Protein AF-A0AAQ3LI34-F1 (afdb_monomer_lite)

pLDDT: mean 81.45, std 11.29, range [40.47, 90.5]

Foldseek 3Di:
DPDPVVLLVVLVVCVQQWWWKDDPNAIDIDGRDGCVPDPCNPVVVVVVQVPDPGGMGTLVVDDSVVSSVSVCCNVVVPPDD

Structure (mmCIF, N/CA/C/O backbone):
data_AF-A0AAQ3LI34-F1
#
_entry.id   AF-A0AAQ3LI34-F1
#
loop_
_atom_site.group_PDB
_atom_site.id
_atom_site.type_symbol
_atom_site.label_atom_id
_atom_site.label_alt_id
_atom_site.label_comp_id
_atom_site.label_asym_id
_atom_site.label_entity_id
_atom_site.label_seq_id
_atom_site.pdbx_PDB_ins_code
_atom_site.Cartn_x
_atom_site.Cartn_y
_atom_site.Cartn_z
_atom_site.occupancy
_atom_site.B_iso_or_equiv
_atom_site.auth_seq_id
_atom_site.auth_comp_id
_atom_site.auth_asym_id
_atom_site.auth_atom_id
_atom_site.pdbx_PDB_model_num
ATOM 1 N N . MET A 1 1 ? 23.989 12.209 -6.693 1.00 44.50 1 MET A N 1
ATOM 2 C CA . MET A 1 1 ? 22.712 11.918 -7.383 1.00 44.50 1 MET A CA 1
ATOM 3 C C . MET A 1 1 ? 22.355 10.468 -7.097 1.00 44.50 1 MET A C 1
ATOM 5 O O . MET A 1 1 ? 23.134 9.602 -7.470 1.00 44.50 1 MET A O 1
ATOM 9 N N . GLN A 1 2 ? 21.280 10.179 -6.357 1.00 49.81 2 GLN A N 1
ATOM 10 C CA . GLN A 1 2 ? 20.888 8.778 -6.157 1.00 49.81 2 GLN A CA 1
ATOM 11 C C . GLN A 1 2 ? 20.368 8.217 -7.482 1.00 49.81 2 GLN A C 1
ATOM 13 O O . GLN A 1 2 ? 19.482 8.805 -8.099 1.00 49.81 2 GLN A O 1
ATOM 18 N N . GLN A 1 3 ? 20.974 7.122 -7.936 1.00 59.72 3 GLN A N 1
ATOM 19 C CA . GLN A 1 3 ? 20.656 6.487 -9.210 1.00 59.72 3 GLN A CA 1
ATOM 20 C C . GLN A 1 3 ? 19.221 5.928 -9.169 1.00 59.72 3 GLN A C 1
ATOM 22 O O . GLN A 1 3 ? 18.860 5.257 -8.195 1.00 59.72 3 GLN A O 1
ATOM 27 N N . PRO A 1 4 ? 18.391 6.184 -10.197 1.00 64.94 4 PRO A N 1
ATOM 28 C CA . PRO A 1 4 ? 16.992 5.746 -10.240 1.00 64.94 4 PRO A CA 1
ATOM 29 C C . PRO A 1 4 ? 16.837 4.221 -10.141 1.00 64.94 4 PRO A C 1
ATOM 31 O O . PRO A 1 4 ? 15.842 3.736 -9.604 1.00 64.94 4 PRO A O 1
ATOM 34 N N . GLU A 1 5 ? 17.845 3.473 -10.584 1.00 70.94 5 GLU A N 1
ATOM 35 C CA . GLU A 1 5 ? 17.880 2.009 -10.558 1.00 70.94 5 GLU A CA 1
ATOM 36 C C . GLU A 1 5 ? 17.920 1.449 -9.131 1.00 70.94 5 GLU A C 1
ATOM 38 O O . GLU A 1 5 ? 17.202 0.502 -8.812 1.00 70.94 5 GLU A O 1
ATOM 43 N N . GLN A 1 6 ? 18.676 2.083 -8.228 1.00 76.62 6 GLN A N 1
ATOM 44 C CA . GLN A 1 6 ? 18.771 1.629 -6.836 1.00 76.62 6 GLN A CA 1
ATOM 45 C C . GLN A 1 6 ? 17.465 1.848 -6.065 1.00 76.62 6 GLN A C 1
ATOM 47 O O . GLN A 1 6 ? 17.065 1.018 -5.249 1.00 76.62 6 GLN A O 1
ATOM 52 N N . VAL A 1 7 ? 16.767 2.946 -6.359 1.00 81.25 7 VAL A N 1
ATOM 53 C CA . VAL A 1 7 ? 15.472 3.275 -5.746 1.00 81.25 7 VAL A CA 1
ATOM 54 C C . VAL A 1 7 ? 14.393 2.303 -6.229 1.00 81.25 7 VAL A C 1
ATOM 56 O O . VAL A 1 7 ? 13.570 1.855 -5.433 1.00 81.25 7 VAL A O 1
ATOM 59 N N . ARG A 1 8 ? 14.424 1.929 -7.515 1.00 82.81 8 ARG A N 1
ATOM 60 C CA . ARG A 1 8 ? 13.503 0.941 -8.092 1.00 82.81 8 ARG A CA 1
ATOM 61 C C . ARG A 1 8 ? 13.717 -0.450 -7.497 1.00 82.81 8 ARG A C 1
ATOM 63 O O . ARG A 1 8 ? 12.755 -1.056 -7.037 1.00 82.81 8 ARG A O 1
ATOM 70 N N . ALA A 1 9 ? 14.967 -0.896 -7.387 1.00 85.69 9 ALA A N 1
ATOM 71 C CA . ALA A 1 9 ? 15.294 -2.176 -6.762 1.00 85.69 9 ALA A CA 1
ATOM 72 C C . ALA A 1 9 ? 14.868 -2.242 -5.281 1.00 85.69 9 ALA A C 1
ATOM 74 O O . ALA A 1 9 ? 14.405 -3.284 -4.811 1.00 85.69 9 ALA A O 1
ATOM 75 N N . ALA A 1 10 ? 14.998 -1.137 -4.538 1.00 85.56 10 ALA A N 1
ATOM 76 C CA . ALA A 1 10 ? 14.503 -1.045 -3.165 1.00 85.56 10 ALA A CA 1
ATOM 77 C C . ALA A 1 10 ? 12.973 -1.175 -3.106 1.00 85.56 10 ALA A C 1
ATOM 79 O O . ALA A 1 10 ? 12.461 -1.992 -2.343 1.00 85.56 10 ALA A O 1
ATOM 80 N N . PHE A 1 11 ? 12.254 -0.452 -3.968 1.00 87.19 11 PHE A N 1
ATOM 81 C CA . PHE A 1 11 ? 10.799 -0.550 -4.069 1.00 87.19 11 PHE A CA 1
ATOM 82 C C . PHE A 1 11 ? 10.323 -1.969 -4.403 1.00 87.19 11 PHE A C 1
ATOM 84 O O . PHE A 1 11 ? 9.423 -2.478 -3.739 1.00 87.19 11 PHE A O 1
ATOM 91 N N . GLU A 1 12 ? 10.942 -2.636 -5.380 1.00 87.25 12 GLU A N 1
ATOM 92 C CA . GLU A 1 12 ? 10.593 -4.013 -5.752 1.00 87.25 12 GLU A CA 1
ATOM 93 C C . GLU A 1 12 ? 10.807 -4.995 -4.592 1.00 87.25 12 GLU A C 1
ATOM 95 O O . GLU A 1 12 ? 9.994 -5.894 -4.367 1.00 87.25 12 GLU A O 1
ATOM 100 N N . ARG A 1 13 ? 11.869 -4.804 -3.801 1.00 84.75 13 ARG A N 1
ATOM 101 C CA . ARG A 1 13 ? 12.111 -5.598 -2.589 1.00 84.75 13 ARG A CA 1
ATOM 102 C C . ARG A 1 13 ? 11.079 -5.319 -1.501 1.00 84.75 13 ARG A C 1
ATOM 104 O O . ARG A 1 13 ? 10.610 -6.276 -0.879 1.00 84.75 13 ARG A O 1
ATOM 111 N N . ASP A 1 14 ? 10.723 -4.056 -1.278 1.00 85.75 14 ASP A N 1
ATOM 112 C CA . ASP A 1 14 ? 9.718 -3.666 -0.289 1.00 85.75 14 ASP A CA 1
ATOM 113 C C . ASP A 1 14 ? 8.335 -4.200 -0.673 1.00 85.75 14 ASP A C 1
ATOM 115 O O . ASP A 1 14 ? 7.727 -4.900 0.127 1.00 85.75 14 ASP A O 1
ATOM 119 N N . ILE A 1 15 ? 7.863 -3.984 -1.904 1.00 85.38 15 ILE A N 1
ATOM 120 C CA . ILE A 1 15 ? 6.545 -4.465 -2.349 1.00 85.38 15 ILE A CA 1
ATOM 121 C C . ILE A 1 15 ? 6.478 -5.996 -2.490 1.00 85.38 15 ILE A C 1
ATOM 123 O O . ILE A 1 15 ? 5.397 -6.571 -2.498 1.00 85.38 15 ILE A O 1
ATOM 127 N N . ALA A 1 16 ? 7.607 -6.702 -2.588 1.00 83.50 16 ALA A N 1
ATOM 128 C CA . ALA A 1 16 ? 7.609 -8.166 -2.588 1.00 83.50 16 ALA A CA 1
ATOM 129 C C . ALA A 1 16 ? 7.512 -8.770 -1.174 1.00 83.50 16 ALA A C 1
ATOM 131 O O . ALA A 1 16 ? 6.933 -9.851 -1.002 1.00 83.50 16 ALA A O 1
ATOM 132 N N . ASN A 1 17 ? 8.097 -8.103 -0.173 1.00 85.62 17 ASN A N 1
ATOM 133 C CA . ASN A 1 17 ? 8.223 -8.618 1.197 1.00 85.62 17 ASN A CA 1
ATOM 134 C C . ASN A 1 17 ? 7.311 -7.927 2.217 1.00 85.62 17 ASN A C 1
ATOM 136 O O . ASN A 1 17 ? 7.174 -8.434 3.330 1.00 85.62 17 ASN A O 1
ATOM 140 N N . LYS A 1 18 ? 6.708 -6.794 1.853 1.00 87.56 18 LYS A N 1
ATOM 141 C CA . LYS A 1 18 ? 5.844 -5.986 2.710 1.00 87.56 18 LYS A CA 1
ATOM 142 C C . LYS A 1 18 ? 4.623 -5.521 1.939 1.00 87.56 18 LYS A C 1
ATOM 144 O O . LYS A 1 18 ? 4.684 -5.236 0.745 1.00 87.56 18 LYS A O 1
ATOM 149 N N . VAL A 1 19 ? 3.513 -5.360 2.647 1.00 88.00 19 VAL A N 1
ATOM 150 C CA . VAL A 1 19 ? 2.319 -4.725 2.078 1.00 88.00 19 VAL A CA 1
ATOM 151 C C . VAL A 1 19 ? 2.403 -3.234 2.342 1.00 88.00 19 VAL A C 1
ATOM 153 O O . VAL A 1 19 ? 2.207 -2.802 3.474 1.00 88.00 19 VAL A O 1
ATOM 156 N N . LEU A 1 20 ? 2.698 -2.463 1.297 1.00 89.62 20 LEU A N 1
ATOM 157 C CA . LEU A 1 20 ? 2.725 -1.003 1.330 1.00 89.62 20 LEU A CA 1
ATOM 158 C C . LEU A 1 20 ? 1.318 -0.439 1.089 1.00 89.62 20 LEU A C 1
ATOM 160 O O . LEU A 1 20 ? 0.645 -0.829 0.131 1.00 89.62 20 LEU A O 1
ATOM 164 N N . PHE A 1 21 ? 0.881 0.505 1.919 1.00 90.50 21 PHE A N 1
ATOM 165 C CA . PHE A 1 21 ? -0.402 1.186 1.754 1.00 90.50 21 PH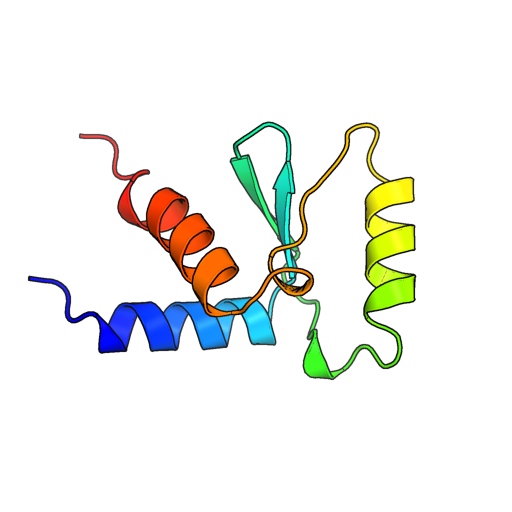E A CA 1
ATOM 166 C C . PHE A 1 21 ? -0.363 2.617 2.289 1.00 90.50 21 PHE A C 1
ATOM 168 O O . PHE A 1 21 ? 0.314 2.922 3.266 1.00 90.50 21 PHE A O 1
ATOM 175 N N . ILE A 1 22 ? -1.122 3.507 1.658 1.00 88.56 22 ILE A N 1
ATOM 176 C CA . ILE A 1 22 ? -1.336 4.870 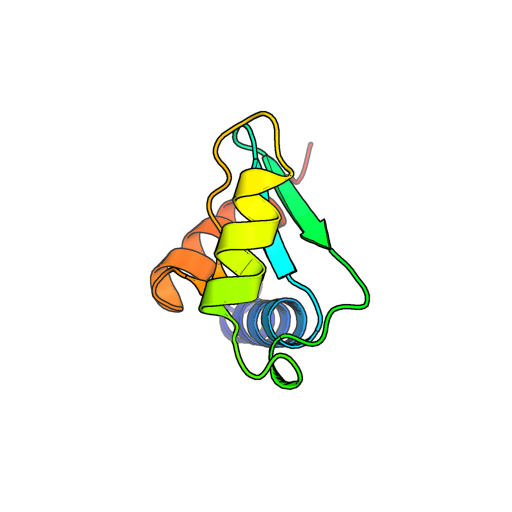2.125 1.00 88.56 22 ILE A CA 1
ATOM 177 C C . ILE A 1 22 ? -2.562 4.891 3.022 1.00 88.56 22 ILE A C 1
ATOM 179 O O . ILE A 1 22 ? -3.650 4.483 2.615 1.00 88.56 22 ILE A O 1
ATOM 183 N N . LYS A 1 23 ? -2.391 5.411 4.233 1.00 88.44 23 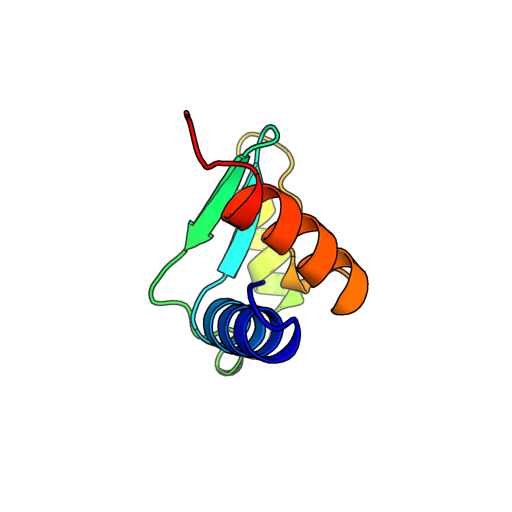LYS A N 1
ATOM 184 C CA . LYS A 1 23 ? -3.476 5.698 5.168 1.00 88.44 23 LYS A CA 1
ATOM 185 C C . LYS A 1 23 ? -3.350 7.141 5.618 1.00 88.44 23 LYS A C 1
ATOM 187 O O . LYS A 1 23 ? -2.312 7.522 6.152 1.00 88.44 23 LYS A O 1
ATOM 192 N N . ASN A 1 24 ? -4.405 7.930 5.426 1.00 84.75 24 ASN A N 1
ATOM 193 C CA . ASN A 1 24 ? -4.444 9.333 5.849 1.00 84.75 24 ASN A CA 1
ATOM 194 C C . ASN A 1 24 ? -3.229 10.154 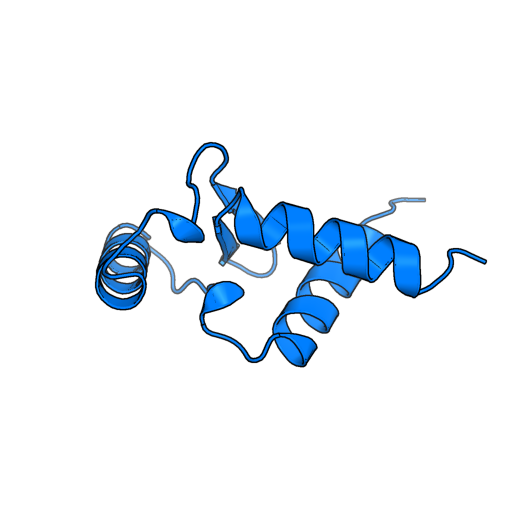5.351 1.00 84.75 24 ASN A C 1
ATOM 196 O O . ASN A 1 24 ? -2.580 10.861 6.118 1.00 84.75 24 ASN A O 1
ATOM 200 N N . GLY A 1 25 ? -2.839 9.959 4.085 1.00 83.31 25 GLY A N 1
ATOM 201 C CA . GLY A 1 25 ? -1.677 10.629 3.486 1.00 83.31 25 GLY A CA 1
ATOM 202 C C . GLY A 1 25 ? -0.309 10.171 4.010 1.00 83.31 25 GLY A C 1
ATOM 203 O O . GLY A 1 25 ? 0.703 10.764 3.648 1.00 83.31 25 GLY A O 1
ATOM 204 N N . LYS A 1 26 ? -0.248 9.125 4.842 1.00 85.81 26 LYS A N 1
ATOM 205 C CA . LYS A 1 26 ? 1.002 8.527 5.324 1.00 85.81 26 LYS A CA 1
ATOM 206 C C . LYS A 1 26 ? 1.221 7.164 4.688 1.00 85.81 26 LYS A C 1
ATOM 208 O O . LYS A 1 26 ? 0.313 6.332 4.670 1.00 85.81 26 LYS A O 1
ATOM 213 N N . LEU A 1 27 ? 2.440 6.934 4.209 1.00 88.62 27 LEU A N 1
ATOM 214 C CA . LEU A 1 27 ? 2.884 5.613 3.789 1.00 88.62 27 LEU A CA 1
ATOM 215 C C . LEU A 1 27 ? 3.086 4.739 5.028 1.00 88.62 27 LEU A C 1
ATOM 217 O O . LEU A 1 27 ? 3.926 5.028 5.876 1.00 88.62 27 LEU A O 1
ATOM 221 N N . LEU A 1 28 ? 2.301 3.674 5.114 1.00 88.12 28 LEU A N 1
ATOM 222 C CA . LEU A 1 28 ? 2.418 2.621 6.107 1.00 88.12 28 LEU A CA 1
ATOM 223 C C . LEU A 1 28 ? 2.764 1.307 5.413 1.00 88.12 28 LEU A C 1
ATOM 225 O O . LEU A 1 28 ? 2.540 1.119 4.214 1.00 88.12 28 LEU A O 1
ATOM 229 N N . PHE A 1 29 ? 3.318 0.386 6.190 1.00 88.31 29 PHE A N 1
ATOM 230 C CA . PHE A 1 29 ? 3.674 -0.935 5.711 1.00 88.31 29 PHE A CA 1
ATOM 231 C C . PHE A 1 29 ? 3.348 -1.993 6.757 1.00 88.31 29 PHE A C 1
ATOM 233 O O . PHE A 1 29 ? 3.440 -1.741 7.957 1.00 88.31 29 PHE A O 1
ATOM 240 N N . ILE A 1 30 ? 2.964 -3.181 6.292 1.00 85.88 30 ILE A N 1
ATOM 241 C CA . ILE A 1 30 ? 2.922 -4.382 7.126 1.00 85.88 30 ILE A CA 1
ATOM 242 C C . ILE A 1 30 ? 4.132 -5.227 6.758 1.00 85.88 30 ILE A C 1
ATOM 244 O O . ILE A 1 30 ? 4.233 -5.726 5.633 1.00 85.88 30 ILE A O 1
ATOM 248 N N . ASP A 1 31 ? 5.039 -5.349 7.718 1.00 81.94 31 ASP A N 1
ATOM 249 C CA . ASP A 1 31 ? 6.184 -6.243 7.639 1.00 81.94 31 ASP A CA 1
ATOM 250 C C . ASP A 1 31 ? 5.762 -7.706 7.868 1.00 81.94 31 ASP A C 1
ATOM 252 O O . ASP A 1 31 ? 4.725 -7.982 8.474 1.00 81.94 31 ASP A O 1
ATOM 256 N N . GLY A 1 32 ? 6.533 -8.652 7.330 1.00 76.81 32 GLY A N 1
ATOM 257 C CA . GLY A 1 32 ? 6.276 -10.088 7.481 1.00 76.81 32 GLY A CA 1
ATOM 258 C C . GLY A 1 32 ? 5.211 -10.669 6.542 1.00 76.81 32 GLY A C 1
ATOM 259 O O . GLY A 1 32 ? 5.020 -11.885 6.516 1.00 76.81 32 GLY A O 1
ATOM 260 N N . ILE A 1 33 ? 4.553 -9.845 5.717 1.00 80.31 33 ILE A N 1
ATOM 261 C CA . ILE A 1 33 ? 3.597 -10.314 4.706 1.00 80.31 33 ILE A CA 1
ATOM 262 C C . ILE A 1 33 ? 4.281 -10.416 3.343 1.00 80.31 33 ILE A C 1
ATOM 264 O O . ILE A 1 33 ? 4.493 -9.428 2.641 1.00 80.31 33 ILE A O 1
ATOM 268 N N . ARG A 1 34 ? 4.545 -11.651 2.911 1.00 78.44 34 ARG A N 1
ATOM 269 C CA . ARG A 1 34 ? 5.027 -11.923 1.553 1.00 78.44 34 ARG A CA 1
ATOM 270 C C . ARG A 1 34 ? 3.869 -11.843 0.568 1.00 78.44 34 ARG A C 1
ATOM 272 O O . ARG A 1 34 ? 3.136 -12.814 0.406 1.00 78.44 34 ARG A O 1
ATOM 279 N N . LEU A 1 35 ? 3.754 -10.732 -0.157 1.00 76.56 35 LEU A N 1
ATOM 280 C CA . LEU A 1 35 ? 2.728 -10.540 -1.193 1.00 76.56 35 LEU A CA 1
ATOM 281 C C . LEU A 1 35 ? 2.716 -11.655 -2.248 1.00 76.56 35 LEU A C 1
ATOM 283 O O . LEU A 1 35 ? 1.658 -12.055 -2.732 1.00 76.56 35 LEU A O 1
ATOM 287 N N . LYS A 1 36 ? 3.891 -12.210 -2.559 1.00 75.88 36 LYS A N 1
ATOM 288 C CA . LYS A 1 36 ? 4.040 -13.370 -3.449 1.00 75.88 36 LYS A CA 1
ATOM 289 C C . LYS A 1 36 ? 3.440 -14.675 -2.911 1.00 75.88 36 LYS A C 1
ATOM 291 O O . LYS A 1 36 ? 3.131 -15.547 -3.708 1.00 75.88 36 LYS A O 1
ATOM 296 N N . ALA A 1 37 ? 3.299 -14.811 -1.594 1.00 81.25 37 ALA A N 1
ATOM 297 C CA . ALA A 1 37 ? 2.748 -16.001 -0.945 1.00 81.25 37 ALA A CA 1
ATOM 298 C C . ALA A 1 37 ? 1.229 -15.911 -0.722 1.00 81.25 37 ALA A C 1
ATOM 300 O O . ALA A 1 37 ? 0.604 -16.907 -0.373 1.00 81.25 37 ALA A O 1
ATOM 301 N N . ILE A 1 38 ? 0.628 -14.734 -0.919 1.00 81.69 38 ILE A N 1
ATOM 302 C CA . ILE A 1 38 ? -0.823 -14.567 -0.847 1.00 81.69 38 ILE A CA 1
ATOM 303 C C . ILE A 1 38 ? -1.418 -15.017 -2.182 1.00 81.69 38 ILE A C 1
ATOM 305 O O . ILE A 1 38 ? -1.209 -14.350 -3.197 1.00 81.69 38 ILE A O 1
ATOM 309 N N . ALA A 1 39 ? -2.163 -16.124 -2.168 1.00 81.19 39 ALA A N 1
ATOM 310 C CA . ALA A 1 39 ? -2.904 -16.608 -3.333 1.00 81.19 39 ALA A CA 1
ATOM 311 C C . ALA A 1 39 ? -3.937 -15.564 -3.794 1.00 81.19 39 ALA A C 1
ATOM 313 O O . ALA A 1 39 ? -3.887 -15.083 -4.925 1.00 81.19 39 ALA A O 1
ATOM 314 N N . ASP A 1 40 ? -4.784 -15.108 -2.868 1.00 85.38 40 ASP A N 1
ATOM 315 C CA . ASP A 1 40 ? -5.819 -14.108 -3.126 1.00 85.38 40 ASP A CA 1
ATOM 316 C C . ASP A 1 40 ? -5.444 -12.732 -2.583 1.00 85.38 40 ASP A C 1
ATOM 318 O O . ASP A 1 40 ? -5.929 -12.270 -1.545 1.00 85.38 40 ASP A O 1
ATOM 322 N N . ARG A 1 41 ? -4.576 -12.032 -3.320 1.00 83.94 41 ARG A N 1
ATOM 323 C CA . ARG A 1 41 ? -4.178 -10.656 -2.975 1.00 83.94 41 ARG A CA 1
ATOM 324 C C . ARG A 1 41 ? -5.390 -9.731 -2.860 1.00 83.94 41 ARG A C 1
ATOM 326 O O . ARG A 1 41 ? -5.486 -8.980 -1.898 1.00 83.94 41 ARG A O 1
ATOM 333 N N . LYS A 1 42 ? -6.355 -9.844 -3.783 1.00 83.94 42 LYS A N 1
ATOM 334 C CA . LYS A 1 42 ? -7.603 -9.059 -3.761 1.00 83.94 42 LYS A CA 1
ATOM 335 C C . LYS A 1 42 ? -8.415 -9.281 -2.484 1.00 83.94 42 LYS A C 1
ATOM 337 O O . LYS A 1 42 ? -8.814 -8.307 -1.852 1.00 83.94 42 LYS A O 1
ATOM 342 N N . ALA A 1 43 ? -8.636 -10.534 -2.080 1.00 87.94 43 ALA A N 1
ATOM 343 C CA . ALA A 1 43 ? -9.396 -10.832 -0.864 1.00 87.94 43 ALA A CA 1
ATOM 344 C C . ALA A 1 43 ? -8.660 -10.347 0.394 1.00 87.94 43 ALA A C 1
ATOM 346 O O . ALA A 1 43 ? -9.276 -9.800 1.314 1.00 87.94 43 ALA A O 1
ATOM 347 N N . TYR A 1 44 ? -7.330 -10.485 0.409 1.00 88.06 44 TYR A N 1
ATOM 348 C CA . TYR A 1 44 ? -6.490 -9.969 1.485 1.00 88.06 44 TYR A CA 1
ATOM 349 C C . TYR A 1 44 ? -6.591 -8.444 1.599 1.00 88.06 44 TYR A C 1
ATOM 351 O O . TYR A 1 44 ? -6.792 -7.920 2.691 1.00 88.06 44 TYR A O 1
ATOM 359 N N . PHE A 1 45 ? -6.520 -7.725 0.479 1.00 87.44 45 PHE A N 1
ATOM 360 C CA . PHE A 1 45 ? -6.650 -6.269 0.427 1.00 87.44 45 PHE A CA 1
ATOM 361 C C . PHE A 1 45 ? -8.038 -5.783 0.831 1.00 87.44 45 PHE A C 1
ATOM 363 O O . PHE A 1 45 ? -8.142 -4.852 1.629 1.00 87.44 45 PHE A O 1
ATOM 370 N N . ALA A 1 46 ? -9.099 -6.442 0.364 1.00 88.94 46 ALA A N 1
ATOM 371 C CA . ALA A 1 46 ? -10.465 -6.140 0.778 1.00 88.94 46 ALA A CA 1
ATOM 372 C C . ALA A 1 46 ? -10.641 -6.322 2.294 1.00 88.94 46 ALA A C 1
ATOM 374 O O . ALA A 1 46 ? -11.155 -5.434 2.972 1.00 88.94 46 ALA A O 1
ATOM 375 N N . SER A 1 47 ? -10.124 -7.425 2.843 1.00 88.31 47 SER A N 1
ATOM 376 C CA . SER A 1 47 ? -10.132 -7.685 4.287 1.00 88.31 47 SER A CA 1
ATOM 377 C C . SER A 1 47 ? -9.293 -6.665 5.054 1.00 88.31 47 SER A C 1
ATOM 379 O O . SER A 1 47 ? -9.695 -6.206 6.121 1.00 88.31 47 SER A O 1
ATOM 381 N N . LEU A 1 48 ? -8.134 -6.278 4.514 1.00 87.56 48 LEU A N 1
ATOM 382 C CA . LEU A 1 48 ? -7.274 -5.269 5.118 1.00 87.56 48 LEU A CA 1
ATOM 383 C C . LEU A 1 48 ? -7.990 -3.919 5.174 1.00 87.56 48 LEU A C 1
ATOM 385 O O . LEU A 1 48 ? -7.982 -3.287 6.223 1.00 87.56 48 LEU A O 1
ATOM 389 N N . ARG A 1 49 ? -8.655 -3.510 4.089 1.00 87.38 49 ARG A N 1
ATOM 390 C CA . ARG A 1 49 ? -9.468 -2.288 4.029 1.00 87.38 49 ARG A CA 1
ATOM 391 C C . ARG A 1 49 ? -10.645 -2.341 4.997 1.00 87.38 49 ARG A C 1
ATOM 393 O O . ARG A 1 49 ? -10.853 -1.372 5.714 1.00 87.38 49 ARG A O 1
ATOM 400 N N . ALA A 1 50 ? -11.352 -3.467 5.081 1.00 88.69 50 ALA A N 1
ATOM 401 C CA . ALA A 1 50 ? -12.481 -3.647 5.998 1.00 88.69 50 ALA A CA 1
ATOM 402 C C . ALA A 1 50 ? -12.077 -3.565 7.481 1.00 88.69 50 ALA A C 1
ATOM 404 O O . ALA A 1 50 ? -12.867 -3.146 8.320 1.00 88.69 50 ALA A O 1
ATOM 405 N N . ARG A 1 51 ? -10.834 -3.938 7.812 1.00 86.38 51 ARG A N 1
ATOM 406 C CA . ARG A 1 51 ? -10.273 -3.816 9.168 1.00 86.38 51 ARG A CA 1
ATOM 407 C C . ARG A 1 51 ? -9.835 -2.396 9.518 1.00 86.38 51 ARG A C 1
ATOM 409 O O . ARG A 1 51 ? -9.551 -2.124 10.682 1.00 86.38 51 ARG A O 1
ATOM 4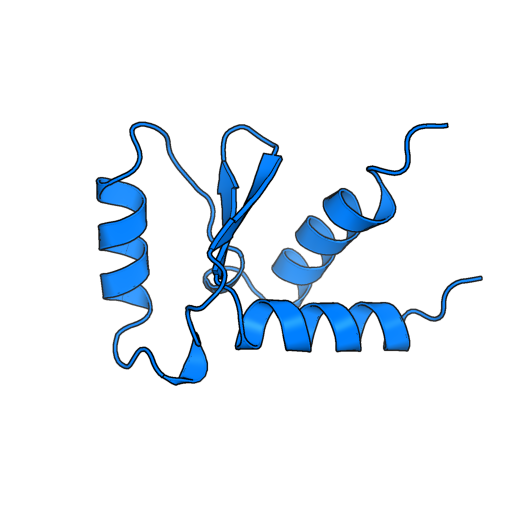16 N N . GLN A 1 52 ? -9.710 -1.507 8.536 1.00 84.62 52 GLN A N 1
ATOM 417 C CA . GLN A 1 52 ? -9.303 -0.132 8.783 1.00 84.62 52 GLN A CA 1
ATOM 418 C C . GLN A 1 52 ? -10.542 0.751 8.956 1.00 84.62 52 GLN A C 1
ATOM 420 O O . GLN A 1 52 ? -11.442 0.713 8.124 1.00 84.62 52 GLN A O 1
ATOM 425 N N . PRO A 1 53 ? -10.565 1.634 9.967 1.00 80.25 53 PRO A N 1
ATOM 426 C CA . PRO A 1 53 ? -11.653 2.598 10.136 1.00 80.25 53 PRO A CA 1
ATOM 427 C C . PRO A 1 53 ? -11.650 3.699 9.059 1.00 80.25 53 PRO A C 1
ATOM 429 O O . PRO A 1 53 ? -12.527 4.553 9.042 1.00 80.25 53 PRO A O 1
ATOM 432 N N . GLN A 1 54 ? -10.633 3.727 8.194 1.00 84.62 54 GLN A N 1
ATOM 433 C CA . GLN A 1 54 ? -10.417 4.747 7.173 1.00 84.62 54 GLN A CA 1
ATOM 434 C C . GLN A 1 54 ? -10.042 4.082 5.847 1.00 84.62 54 GLN A C 1
ATOM 436 O O . GLN A 1 54 ? -9.377 3.040 5.863 1.00 84.62 54 GLN A O 1
ATOM 441 N N . PRO A 1 55 ? -10.393 4.695 4.703 1.00 85.00 55 PRO A N 1
ATOM 442 C CA . PRO A 1 55 ? -9.978 4.198 3.403 1.00 85.00 55 PRO A CA 1
ATOM 443 C C . PRO 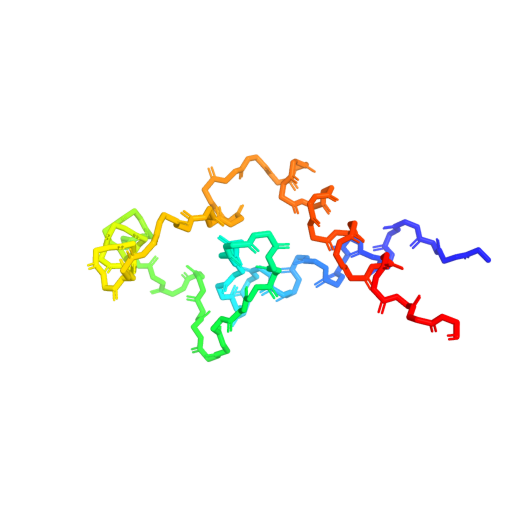A 1 55 ? -8.449 4.212 3.297 1.00 85.00 55 PRO A C 1
ATOM 445 O O . PRO A 1 55 ? -7.799 5.229 3.546 1.00 85.00 55 PRO A O 1
ATOM 448 N N . ILE A 1 56 ? -7.882 3.065 2.928 1.00 89.38 56 ILE A N 1
ATOM 449 C CA . ILE A 1 56 ? -6.459 2.920 2.617 1.00 89.38 56 ILE A CA 1
ATOM 450 C C . ILE A 1 56 ? -6.275 2.633 1.127 1.00 89.38 56 ILE A C 1
ATOM 452 O O . ILE A 1 56 ? -7.106 1.957 0.519 1.00 89.38 56 ILE A O 1
ATOM 456 N N . VAL A 1 57 ? -5.178 3.127 0.556 1.00 88.62 57 VAL A N 1
ATOM 457 C CA . VAL A 1 57 ? -4.779 2.859 -0.833 1.00 88.62 57 VAL A CA 1
ATOM 458 C C . VAL A 1 57 ? -3.595 1.914 -0.813 1.00 88.62 57 VAL A C 1
ATOM 460 O O . VAL A 1 57 ? -2.519 2.279 -0.350 1.00 88.62 57 VAL A O 1
ATOM 463 N N . ILE A 1 58 ? -3.776 0.691 -1.288 1.00 89.75 58 ILE A N 1
ATOM 464 C CA . ILE A 1 58 ? -2.721 -0.318 -1.260 1.00 89.75 58 ILE A CA 1
ATOM 465 C C . ILE A 1 58 ? -1.881 -0.163 -2.525 1.00 89.75 58 ILE A C 1
ATOM 467 O O . ILE A 1 58 ? -2.401 -0.230 -3.633 1.00 89.75 58 ILE A O 1
ATOM 471 N N . LEU A 1 59 ? -0.571 0.032 -2.369 1.00 89.19 59 LEU A N 1
ATOM 472 C CA . LEU A 1 59 ? 0.322 0.286 -3.505 1.00 89.19 59 LEU A CA 1
ATOM 473 C C . LEU A 1 59 ? 0.369 -0.906 -4.468 1.00 89.19 59 LEU A C 1
ATOM 475 O O . LEU A 1 59 ? 0.517 -0.717 -5.664 1.00 89.19 59 LEU A O 1
ATOM 479 N N . ALA A 1 60 ? 0.187 -2.125 -3.962 1.00 86.75 60 ALA A N 1
ATOM 480 C CA . ALA A 1 60 ? 0.114 -3.330 -4.785 1.00 86.75 60 ALA A CA 1
ATOM 481 C C . ALA A 1 60 ? -1.183 -3.459 -5.615 1.00 86.75 60 ALA A C 1
ATOM 483 O O . ALA A 1 60 ? -1.252 -4.349 -6.459 1.00 86.75 60 ALA A O 1
ATOM 484 N N . GLU A 1 61 ? -2.202 -2.619 -5.380 1.00 87.00 61 GLU A N 1
ATOM 485 C CA . GLU A 1 61 ? -3.383 -2.509 -6.257 1.00 87.00 61 GLU A CA 1
ATOM 486 C C . GLU A 1 61 ? -3.171 -1.514 -7.407 1.00 87.00 61 GLU A C 1
ATOM 488 O O . GLU A 1 61 ? -3.888 -1.576 -8.405 1.00 87.00 61 GLU A O 1
ATOM 493 N N . LEU A 1 62 ? -2.201 -0.605 -7.277 1.00 87.00 62 LEU A N 1
ATOM 494 C CA . LEU A 1 62 ? -1.876 0.389 -8.296 1.00 87.00 62 LEU A CA 1
ATOM 495 C C . LEU A 1 62 ? -0.944 -0.198 -9.359 1.00 87.00 62 LEU A C 1
ATOM 497 O O . LEU A 1 62 ? -0.263 -1.205 -9.143 1.00 87.00 62 LEU A O 1
ATOM 501 N N . ALA A 1 63 ? -0.865 0.480 -10.506 1.00 86.31 63 ALA A N 1
ATOM 502 C CA . ALA A 1 63 ? 0.177 0.194 -11.479 1.00 86.31 63 ALA A CA 1
ATOM 503 C C . ALA A 1 63 ? 1.561 0.349 -10.815 1.00 86.31 63 ALA A C 1
ATOM 505 O O . ALA A 1 63 ? 1.754 1.266 -10.012 1.00 86.31 63 ALA A O 1
ATOM 506 N N . PRO A 1 64 ? 2.545 -0.504 -11.150 1.00 83.44 64 PRO A N 1
ATOM 507 C CA . PRO A 1 64 ? 3.868 -0.464 -10.530 1.00 83.44 64 PRO A CA 1
ATOM 508 C C . PRO A 1 64 ? 4.549 0.904 -10.673 1.00 83.44 64 PRO A C 1
ATOM 510 O O . PRO A 1 64 ? 5.275 1.310 -9.772 1.00 83.44 64 PRO A O 1
ATOM 513 N N . ASP A 1 65 ? 4.276 1.630 -11.760 1.00 86.50 65 ASP A N 1
ATOM 514 C CA . ASP A 1 65 ? 4.795 2.981 -11.993 1.00 86.50 65 ASP A CA 1
ATOM 515 C C . ASP A 1 65 ? 4.184 4.017 -11.029 1.00 86.50 65 ASP A C 1
ATOM 517 O O . ASP A 1 65 ? 4.906 4.779 -10.384 1.00 86.50 65 ASP A O 1
ATOM 521 N N . GLU A 1 66 ? 2.860 3.984 -10.830 1.00 88.12 66 GLU A N 1
ATOM 522 C CA . GLU A 1 66 ? 2.171 4.856 -9.868 1.00 88.12 66 GLU A CA 1
ATOM 523 C C . GLU A 1 66 ? 2.550 4.528 -8.423 1.00 88.12 66 GLU A C 1
ATOM 525 O O . GLU A 1 66 ? 2.868 5.417 -7.630 1.00 88.12 66 GLU A O 1
ATOM 530 N N . ALA A 1 67 ? 2.565 3.240 -8.080 1.00 88.88 67 ALA A N 1
ATOM 531 C CA . ALA A 1 67 ? 2.980 2.761 -6.771 1.00 88.88 67 ALA A CA 1
ATOM 532 C C . ALA A 1 67 ? 4.412 3.207 -6.447 1.00 88.88 67 ALA A C 1
ATOM 534 O O . ALA A 1 67 ? 4.679 3.690 -5.344 1.00 88.88 67 ALA A O 1
ATOM 535 N N . PHE A 1 68 ? 5.315 3.103 -7.425 1.00 87.69 68 PHE A N 1
ATOM 536 C CA . PHE A 1 68 ? 6.683 3.579 -7.302 1.00 87.69 68 PHE A CA 1
ATOM 537 C C . PHE A 1 68 ? 6.741 5.094 -7.106 1.00 87.69 68 PHE A C 1
ATOM 539 O O . PHE A 1 68 ? 7.448 5.552 -6.212 1.00 87.69 68 PHE A O 1
ATOM 546 N N . ALA A 1 69 ? 5.986 5.880 -7.878 1.00 87.81 69 ALA A N 1
ATOM 547 C CA . ALA A 1 69 ? 5.951 7.336 -7.743 1.00 87.81 69 ALA A CA 1
ATOM 548 C C . ALA A 1 69 ? 5.472 7.778 -6.349 1.00 87.81 69 ALA A C 1
ATOM 550 O O . ALA A 1 69 ? 6.099 8.635 -5.716 1.00 87.81 69 ALA A O 1
ATOM 551 N N . VAL A 1 70 ? 4.409 7.148 -5.838 1.00 87.69 70 VAL A N 1
ATOM 552 C CA . VAL A 1 70 ? 3.874 7.389 -4.491 1.00 87.69 70 VAL A CA 1
ATOM 553 C C . VAL A 1 70 ? 4.894 6.987 -3.425 1.00 87.69 70 VAL A C 1
ATOM 555 O O . VAL A 1 70 ? 5.246 7.803 -2.570 1.00 87.69 70 VAL A O 1
ATOM 558 N N . TRP A 1 71 ? 5.422 5.761 -3.486 1.00 88.06 71 TRP A N 1
ATOM 559 C CA . TRP A 1 71 ? 6.428 5.271 -2.539 1.00 88.06 71 TRP A CA 1
ATOM 560 C C . TRP A 1 71 ? 7.665 6.164 -2.525 1.00 88.06 71 TRP A C 1
ATOM 562 O O . TRP A 1 71 ? 8.092 6.613 -1.466 1.00 88.06 71 TRP A O 1
ATOM 572 N N . LYS A 1 72 ? 8.192 6.499 -3.705 1.00 86.56 72 LYS A N 1
ATOM 573 C CA . LYS A 1 72 ? 9.354 7.368 -3.884 1.00 86.56 72 LYS A CA 1
ATOM 574 C C . LYS A 1 72 ? 9.114 8.741 -3.269 1.00 86.56 72 LYS A C 1
ATOM 576 O O . LYS A 1 72 ? 9.995 9.241 -2.578 1.00 86.56 72 LYS A O 1
ATOM 581 N N . ARG A 1 73 ? 7.942 9.349 -3.480 1.00 85.12 73 ARG A N 1
ATOM 582 C CA . ARG A 1 73 ? 7.599 10.647 -2.879 1.00 85.12 73 ARG A CA 1
ATOM 583 C C . ARG A 1 73 ? 7.606 10.581 -1.353 1.00 85.12 73 ARG A C 1
ATOM 585 O O . ARG A 1 73 ? 8.119 11.496 -0.723 1.00 85.12 73 ARG A O 1
ATOM 592 N N . HIS A 1 74 ? 7.089 9.507 -0.765 1.00 83.81 74 HIS A N 1
ATOM 593 C CA . HIS A 1 74 ? 7.071 9.344 0.688 1.00 83.81 74 HIS A CA 1
ATOM 594 C C . HIS A 1 74 ? 8.436 8.958 1.272 1.00 83.81 74 HIS A C 1
ATOM 596 O O . HIS A 1 74 ? 8.808 9.474 2.316 1.00 83.81 74 HIS A O 1
ATOM 602 N N . VAL A 1 75 ? 9.207 8.098 0.611 1.00 80.00 75 VAL A N 1
ATOM 603 C CA . VAL A 1 75 ? 10.517 7.641 1.103 1.00 80.00 75 VAL A CA 1
ATOM 604 C C . VAL A 1 75 ? 11.612 8.679 0.869 1.00 80.00 75 VAL A C 1
ATOM 606 O O . VAL A 1 75 ? 12.447 8.896 1.741 1.00 80.00 75 VAL A O 1
ATOM 609 N N . LEU A 1 76 ? 11.612 9.360 -0.282 1.00 75.94 76 LEU A N 1
ATOM 610 C CA . LEU A 1 76 ? 12.600 10.401 -0.582 1.00 75.94 76 LEU A CA 1
ATOM 611 C C . LEU A 1 76 ? 12.194 11.779 -0.054 1.00 75.94 76 LEU A C 1
ATOM 613 O O . LEU A 1 76 ? 13.079 12.560 0.285 1.00 75.94 76 LEU A O 1
ATOM 617 N N . GLY A 1 77 ? 10.892 12.081 -0.004 1.00 64.31 77 GLY A N 1
ATOM 618 C CA . GLY A 1 77 ? 10.362 13.372 0.446 1.00 64.31 77 GLY A CA 1
ATOM 619 C C . GLY A 1 77 ? 10.204 13.504 1.962 1.00 64.31 77 GLY A C 1
ATOM 620 O O . GLY A 1 77 ? 10.030 14.615 2.442 1.00 64.31 77 GLY A O 1
ATOM 621 N N . ASN A 1 78 ? 10.306 12.413 2.729 1.00 55.53 78 ASN A N 1
ATOM 622 C CA . ASN A 1 78 ? 10.284 12.444 4.196 1.00 55.53 78 ASN A CA 1
ATOM 623 C C . ASN A 1 78 ? 11.699 12.539 4.798 1.00 55.53 78 ASN A C 1
ATOM 625 O O . ASN A 1 78 ? 11.967 11.960 5.850 1.00 55.53 78 ASN A O 1
ATOM 629 N N . ARG A 1 79 ? 12.613 13.239 4.118 1.00 46.53 79 ARG A N 1
ATOM 630 C CA . ARG A 1 79 ? 13.851 13.736 4.725 1.00 46.53 79 ARG A CA 1
ATOM 631 C C . ARG A 1 79 ? 13.491 15.062 5.410 1.00 46.53 79 ARG A C 1
ATOM 633 O O . ARG A 1 79 ? 13.314 16.040 4.685 1.00 46.53 79 ARG A O 1
ATOM 640 N N . PRO A 1 80 ? 13.269 15.103 6.737 1.00 45.69 80 PRO A N 1
ATOM 641 C CA . PRO A 1 80 ? 13.300 16.380 7.431 1.00 45.69 80 PRO A CA 1
ATOM 642 C C . PRO A 1 80 ? 14.727 16.927 7.296 1.00 45.69 80 PRO A C 1
ATOM 644 O O . PRO A 1 80 ? 15.687 16.164 7.440 1.00 45.69 80 PRO A O 1
ATOM 647 N N . ASP A 1 81 ? 14.833 18.196 6.916 1.00 40.47 81 ASP A N 1
ATOM 648 C CA . ASP A 1 81 ? 16.025 19.000 7.196 1.00 40.47 81 ASP A CA 1
ATOM 649 C C . ASP A 1 81 ? 16.182 19.133 8.720 1.00 40.47 81 ASP A C 1
ATOM 651 O O . ASP A 1 81 ? 15.136 19.337 9.388 1.00 40.47 81 ASP A O 1
#

Radius of gyration: 13.01 Å; chains: 1; bounding box: 35×36×22 Å

Organism: Pseudomonas aeruginosa (NCBI:txid287)

Secondary structure (DSSP, 8-state):
---HHHHHHHHHHHHHHSEEEEETTEEEEETT--GGG-S-HHHHHHHHHHTSSS-EEEGGGS-HHHHHHHHHHHHHH----

Sequence (81 aa):
MQQPEQVRAAFERDIANKVLFIKNGKLLFIDGIRLKAIADRKAYFASLRARQPQPIVILAELAPDEAFAVWKRHVLGNRPD